Protein AF-A0A1A8CTE5-F1 (afdb_monomer)

pLDDT: mean 85.29, std 11.0, range [31.19, 93.25]

Solvent-accessible surface area (backbone atoms only — not comparable to full-atom values): 6010 Å² total; per-residue (Å²): 113,68,66,55,38,53,51,51,53,52,43,56,73,42,37,88,81,36,99,42,70,68,58,37,30,57,76,71,72,45,57,66,66,59,49,52,58,40,39,36,45,35,51,36,46,68,68,37,47,68,63,38,51,52,52,60,70,71,49,63,90,87,66,50,71,61,60,52,13,48,52,38,40,50,53,37,70,74,30,64,68,58,38,52,49,44,54,51,32,27,74,74,62,78,36,73,87,73,72,73,70,78,82,125

Radius of gyration: 13.29 Å; Cα contacts (8 Å, |Δi|>4): 82; chains: 1; bounding box: 35×30×33 Å

Sequence (104 aa):
PSEIVQRYKSLLKTFPKMKTLSKAFQKHGIDRNTVVSTASVAELAIAAPLVYQELISNKPSGETVLHFAKRCEEEIQSNDEVKNKIESMKADGTLLPIRRGKSV

Secondary structure (DSSP, 8-state):
-HHHHHHHHHHHHHGGGSSSHHHHHHHTT--HHHHHHHHHHHHHHHH-HHHHHHHHHTPPTT--HHHHHHHHHHHHHH-HHHHHHHHHHHHTTSS---------

Organism: Nothobranchius kadleci (NCBI:txid1051664)

Structure (mmCIF, N/CA/C/O backbone):
data_AF-A0A1A8CTE5-F1
#
_entry.id   AF-A0A1A8CTE5-F1
#
loop_
_atom_site.group_PDB
_atom_site.id
_atom_site.type_symbol
_atom_site.label_atom_id
_atom_site.label_alt_id
_atom_site.label_comp_id
_atom_site.label_asym_id
_atom_site.label_entity_id
_atom_site.label_seq_id
_atom_site.pdbx_PDB_ins_code
_atom_site.Cartn_x
_atom_site.Cartn_y
_atom_site.Cartn_z
_atom_site.occupancy
_atom_site.B_iso_or_equiv
_atom_site.auth_seq_id
_atom_site.auth_comp_id
_atom_site.auth_asym_id
_atom_site.auth_atom_id
_atom_site.pdbx_PDB_model_num
ATOM 1 N N . PRO A 1 1 ? -11.820 -2.525 -1.827 1.00 76.56 1 PRO A N 1
ATOM 2 C CA . PRO A 1 1 ? -10.437 -2.485 -1.272 1.00 76.56 1 PRO A CA 1
ATOM 3 C C . PRO A 1 1 ? -9.572 -3.685 -1.682 1.00 76.56 1 PRO A C 1
ATOM 5 O O . PRO A 1 1 ? -8.427 -3.489 -2.067 1.00 76.56 1 PRO A O 1
ATOM 8 N N . SER A 1 2 ? -10.121 -4.904 -1.657 1.00 81.62 2 SER A N 1
ATOM 9 C CA . SER A 1 2 ? -9.442 -6.142 -2.082 1.00 81.62 2 SER A CA 1
ATOM 10 C C . SER A 1 2 ? -8.897 -6.091 -3.517 1.00 81.62 2 SER A C 1
ATOM 12 O O . SER A 1 2 ? -7.742 -6.448 -3.748 1.00 81.62 2 SER A O 1
ATOM 14 N N . GLU A 1 3 ? -9.673 -5.566 -4.469 1.00 85.50 3 GLU A N 1
ATOM 15 C CA . GLU A 1 3 ? -9.230 -5.419 -5.864 1.00 85.50 3 GLU A CA 1
ATOM 16 C C . GLU A 1 3 ? -7.980 -4.534 -6.015 1.00 85.50 3 GLU A C 1
ATOM 18 O O . GLU A 1 3 ? -7.147 -4.773 -6.886 1.00 85.50 3 GLU A O 1
ATOM 23 N N . ILE A 1 4 ? -7.819 -3.517 -5.163 1.00 85.81 4 ILE A N 1
ATOM 24 C CA . ILE A 1 4 ? -6.654 -2.616 -5.178 1.00 85.81 4 ILE A CA 1
ATOM 25 C C . ILE A 1 4 ? -5.401 -3.406 -4.819 1.00 85.81 4 ILE A C 1
ATOM 27 O O . ILE A 1 4 ? -4.397 -3.334 -5.523 1.00 85.81 4 ILE A O 1
ATOM 31 N N . VAL A 1 5 ? -5.484 -4.217 -3.762 1.00 86.94 5 VAL A N 1
ATOM 32 C CA . VAL A 1 5 ? -4.387 -5.081 -3.317 1.00 86.94 5 VAL A CA 1
ATOM 33 C C . VAL A 1 5 ? -4.028 -6.091 -4.411 1.00 86.94 5 VAL A C 1
ATOM 35 O O . VAL A 1 5 ? -2.849 -6.309 -4.688 1.00 86.94 5 VAL A O 1
ATOM 38 N N . GLN A 1 6 ? -5.020 -6.677 -5.088 1.00 87.81 6 GLN A N 1
ATOM 39 C CA . GLN A 1 6 ? -4.785 -7.603 -6.204 1.00 87.81 6 GLN A CA 1
ATOM 40 C C . GLN A 1 6 ? -4.107 -6.925 -7.403 1.00 87.81 6 GLN A C 1
ATOM 42 O O . GLN A 1 6 ? -3.134 -7.463 -7.945 1.00 87.81 6 GLN A O 1
ATOM 47 N N . ARG A 1 7 ? -4.574 -5.734 -7.802 1.00 86.88 7 ARG A N 1
ATOM 48 C CA . ARG A 1 7 ? -3.962 -4.944 -8.883 1.00 86.88 7 ARG A CA 1
ATOM 49 C C . ARG A 1 7 ? -2.529 -4.542 -8.530 1.00 86.88 7 ARG A C 1
ATOM 51 O O . ARG A 1 7 ? -1.627 -4.736 -9.341 1.00 86.88 7 ARG A O 1
ATOM 58 N N . TYR A 1 8 ? -2.292 -4.085 -7.301 1.00 88.19 8 TYR A N 1
ATOM 59 C CA . TYR A 1 8 ? -0.959 -3.724 -6.811 1.00 88.19 8 TYR A CA 1
ATOM 60 C C . TYR A 1 8 ? 0.002 -4.922 -6.815 1.00 88.19 8 TYR A C 1
ATOM 62 O O . TYR A 1 8 ? 1.115 -4.825 -7.327 1.00 88.19 8 TYR A O 1
ATOM 70 N N . LYS A 1 9 ? -0.439 -6.097 -6.346 1.00 87.50 9 LYS A N 1
ATOM 71 C CA . LYS A 1 9 ? 0.353 -7.342 -6.410 1.00 87.50 9 LYS A CA 1
ATOM 72 C C . LYS A 1 9 ? 0.656 -7.779 -7.848 1.00 87.50 9 LYS A C 1
ATOM 74 O O . LYS A 1 9 ? 1.738 -8.295 -8.124 1.00 87.50 9 LYS A O 1
ATOM 79 N N . SER A 1 10 ? -0.270 -7.565 -8.779 1.00 88.50 10 SER A N 1
ATOM 80 C CA . SER A 1 10 ? -0.055 -7.868 -10.203 1.00 88.50 10 SER A CA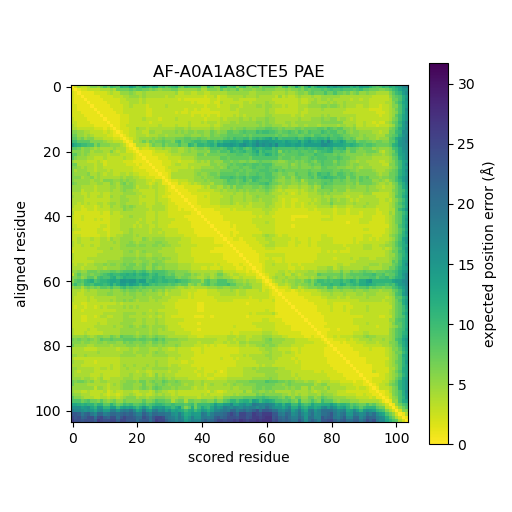 1
ATOM 81 C C . SER A 1 10 ? 0.970 -6.923 -10.837 1.00 88.50 10 SER A C 1
ATOM 83 O O . SER A 1 10 ? 1.840 -7.363 -11.599 1.00 88.50 10 SER A O 1
ATOM 85 N N . LEU A 1 11 ? 0.927 -5.641 -10.463 1.00 86.94 11 LEU A N 1
ATOM 86 C CA . LEU A 1 11 ? 1.941 -4.655 -10.825 1.00 86.94 11 LEU A CA 1
ATOM 87 C C . LEU A 1 11 ? 3.310 -5.030 -10.257 1.00 86.94 11 LEU A C 1
ATOM 89 O O . LEU A 1 11 ? 4.266 -5.044 -11.022 1.00 86.94 11 LEU A O 1
ATOM 93 N N . LEU A 1 12 ? 3.397 -5.429 -8.984 1.00 87.44 12 LEU A N 1
ATOM 94 C CA . LEU A 1 12 ? 4.637 -5.916 -8.363 1.00 87.44 12 LEU A CA 1
ATOM 95 C C . LEU A 1 12 ? 5.265 -7.077 -9.135 1.00 87.44 12 LEU A C 1
ATOM 97 O O . LEU A 1 12 ? 6.454 -7.052 -9.421 1.00 87.44 12 LEU A O 1
ATOM 101 N N . LYS A 1 13 ? 4.471 -8.067 -9.556 1.00 86.44 13 LYS A N 1
ATOM 102 C CA . LYS A 1 13 ? 4.972 -9.203 -10.355 1.00 86.44 13 LYS A CA 1
ATOM 103 C C . LYS A 1 13 ? 5.475 -8.797 -11.741 1.00 86.44 13 LYS A C 1
ATOM 105 O O . LYS A 1 13 ? 6.297 -9.491 -12.339 1.00 86.44 13 LYS A O 1
ATOM 110 N N . THR A 1 14 ? 4.937 -7.709 -12.284 1.00 84.69 14 THR A N 1
ATOM 111 C CA . THR A 1 14 ? 5.259 -7.248 -13.637 1.00 84.69 14 THR A CA 1
ATOM 112 C C . THR A 1 14 ? 6.389 -6.226 -13.624 1.00 84.69 14 THR A C 1
ATOM 114 O O . THR A 1 14 ? 7.163 -6.187 -14.570 1.00 84.69 14 THR A O 1
ATOM 117 N N . PHE A 1 15 ? 6.513 -5.434 -12.559 1.00 82.06 15 PHE A N 1
ATOM 118 C CA . PHE A 1 15 ? 7.449 -4.323 -12.436 1.00 82.06 15 PHE A CA 1
ATOM 119 C C . PHE A 1 15 ? 8.913 -4.716 -12.701 1.00 82.06 15 PHE A C 1
ATOM 121 O O . PHE A 1 15 ? 9.512 -4.056 -13.546 1.00 82.06 15 PHE A O 1
ATOM 128 N N . PRO A 1 16 ? 9.463 -5.824 -12.158 1.00 80.06 16 PRO A N 1
ATOM 129 C CA . PRO A 1 16 ? 10.829 -6.262 -12.469 1.00 80.06 16 PRO A CA 1
ATOM 130 C C . PRO A 1 16 ? 11.077 -6.541 -13.958 1.00 80.06 16 PRO A C 1
ATOM 132 O O . PRO A 1 16 ? 12.207 -6.489 -14.428 1.00 80.06 16 PRO A O 1
ATOM 135 N N . LYS A 1 17 ? 10.018 -6.844 -14.722 1.00 82.38 17 LYS A N 1
ATOM 136 C CA . LYS A 1 17 ? 10.084 -7.119 -16.166 1.00 82.38 17 LYS A CA 1
ATOM 137 C C . LYS A 1 17 ? 9.932 -5.853 -17.015 1.00 82.38 17 LYS A C 1
ATOM 139 O O . LYS A 1 17 ? 10.027 -5.923 -18.238 1.00 82.38 17 LYS A O 1
ATOM 144 N N . MET A 1 18 ? 9.654 -4.705 -16.396 1.00 79.44 18 MET A N 1
ATOM 145 C CA . MET A 1 18 ? 9.390 -3.440 -17.076 1.00 79.44 18 MET A CA 1
ATOM 146 C C . MET A 1 18 ? 10.474 -2.422 -16.724 1.00 79.44 18 MET A C 1
ATOM 148 O O . MET A 1 18 ? 10.868 -2.282 -15.576 1.00 79.44 18 MET A O 1
ATOM 152 N N . LYS A 1 19 ? 10.919 -1.637 -17.712 1.00 76.06 19 LYS A N 1
ATOM 153 C CA . LYS A 1 19 ? 11.953 -0.607 -17.495 1.00 76.06 19 LYS A CA 1
ATOM 154 C C . LYS A 1 19 ? 11.497 0.548 -16.588 1.00 76.06 19 LYS A C 1
ATOM 156 O O . LYS A 1 19 ? 12.337 1.247 -16.040 1.00 76.06 19 LYS A O 1
ATOM 161 N N . THR A 1 20 ? 10.187 0.799 -16.480 1.00 80.81 20 THR A N 1
ATOM 162 C CA . THR A 1 20 ? 9.621 1.900 -15.682 1.00 80.81 20 THR A CA 1
ATOM 163 C C . THR A 1 20 ? 8.262 1.528 -15.083 1.00 80.81 20 THR A C 1
ATOM 165 O O . THR A 1 20 ? 7.500 0.759 -15.679 1.00 80.81 20 THR A O 1
ATOM 168 N N . LEU A 1 21 ? 7.918 2.144 -13.942 1.00 80.25 21 LEU A N 1
ATOM 169 C CA . LEU A 1 21 ? 6.590 2.040 -13.316 1.00 80.25 21 LEU A CA 1
ATOM 170 C C . LEU A 1 21 ? 5.473 2.463 -14.280 1.00 80.25 21 LEU A C 1
ATOM 172 O O . LEU A 1 21 ? 4.477 1.761 -14.408 1.00 80.25 21 LEU A O 1
ATOM 176 N N . SER A 1 22 ? 5.667 3.552 -15.033 1.00 78.56 22 SER A N 1
ATOM 177 C CA . SER A 1 22 ? 4.677 4.041 -16.004 1.00 78.56 22 SER A CA 1
ATOM 178 C C . SER A 1 22 ? 4.338 3.009 -17.081 1.00 78.56 22 SER A C 1
ATOM 180 O O . SER A 1 22 ? 3.172 2.857 -17.437 1.00 78.56 22 SER A O 1
ATOM 182 N N . LYS A 1 23 ? 5.330 2.252 -17.572 1.00 82.94 23 LYS A N 1
ATOM 183 C CA . LYS A 1 23 ? 5.081 1.169 -18.533 1.00 82.94 23 LYS A CA 1
ATOM 184 C C . LYS A 1 23 ? 4.344 -0.006 -17.892 1.00 82.94 23 LYS A C 1
ATOM 186 O O . LYS A 1 23 ? 3.511 -0.623 -18.551 1.00 82.94 23 LYS A O 1
ATOM 191 N N . ALA A 1 24 ? 4.631 -0.315 -16.626 1.00 84.88 24 ALA A N 1
ATOM 192 C CA . ALA A 1 24 ? 3.872 -1.318 -15.887 1.00 84.88 24 ALA A CA 1
ATOM 193 C C . ALA A 1 24 ? 2.403 -0.884 -15.733 1.00 84.88 24 ALA A C 1
ATOM 195 O O . ALA A 1 24 ? 1.514 -1.672 -16.031 1.00 84.88 24 ALA A O 1
ATOM 196 N N . PHE A 1 25 ? 2.139 0.376 -15.376 1.00 83.75 25 PHE A N 1
ATOM 197 C CA . PHE A 1 25 ? 0.777 0.911 -15.266 1.00 83.75 25 PHE A CA 1
ATOM 198 C C . PHE A 1 25 ? 0.014 0.850 -16.595 1.00 83.75 25 PHE A C 1
ATOM 200 O O . PHE A 1 25 ? -1.083 0.297 -16.634 1.00 83.75 25 PHE A O 1
ATOM 207 N N . GLN A 1 26 ? 0.626 1.308 -17.696 1.00 83.75 26 GLN A N 1
ATOM 208 C CA . GLN A 1 26 ? 0.026 1.237 -19.036 1.00 83.75 26 GLN A CA 1
ATOM 209 C C . GLN A 1 26 ? -0.310 -0.198 -19.454 1.00 83.75 26 GLN A C 1
ATOM 211 O O . GLN A 1 26 ? -1.395 -0.443 -19.970 1.00 83.75 26 GLN A O 1
ATOM 216 N N . LYS A 1 27 ? 0.583 -1.163 -19.189 1.00 84.75 27 LYS A N 1
ATOM 217 C CA . LYS A 1 27 ? 0.354 -2.578 -19.521 1.00 84.75 27 LYS A CA 1
ATOM 218 C C . LYS A 1 27 ? -0.870 -3.165 -18.814 1.00 84.75 27 LYS A C 1
ATOM 220 O O . LYS A 1 27 ? -1.522 -4.043 -19.365 1.00 84.75 27 LYS A O 1
ATOM 225 N N . HIS A 1 28 ? -1.160 -2.698 -17.603 1.00 82.31 28 HIS A N 1
ATOM 226 C CA . HIS A 1 28 ? -2.325 -3.127 -16.828 1.00 82.31 28 HIS A CA 1
ATOM 227 C C . HIS A 1 28 ? -3.553 -2.225 -17.038 1.00 82.31 28 HIS A C 1
ATOM 229 O O . HIS A 1 28 ? -4.589 -2.476 -16.430 1.00 82.31 28 HIS A O 1
ATOM 235 N N . GLY A 1 29 ? -3.454 -1.184 -17.876 1.00 83.50 29 GLY A N 1
ATOM 236 C CA . GLY A 1 29 ? -4.530 -0.216 -18.105 1.00 83.50 29 GLY A CA 1
ATOM 237 C C . GLY A 1 29 ? -4.894 0.601 -16.861 1.00 83.50 29 GLY A C 1
ATOM 238 O O . GLY A 1 29 ? -6.036 1.028 -16.725 1.00 83.50 29 GLY A O 1
ATOM 239 N N . ILE A 1 30 ? -3.954 0.778 -15.926 1.00 84.12 30 ILE A N 1
ATOM 240 C CA . ILE A 1 30 ? -4.204 1.456 -14.650 1.00 84.12 30 ILE A CA 1
ATOM 241 C C . ILE A 1 30 ? -3.663 2.881 -14.721 1.00 84.12 30 ILE A C 1
ATOM 243 O O . ILE A 1 30 ? -2.518 3.107 -15.111 1.00 84.12 30 ILE A O 1
ATOM 247 N N . ASP A 1 31 ? -4.475 3.844 -14.298 1.00 84.81 31 ASP A N 1
ATOM 248 C CA . ASP A 1 31 ? -4.045 5.228 -14.153 1.00 84.81 31 ASP A CA 1
ATOM 249 C C . ASP A 1 31 ? -3.053 5.399 -12.982 1.00 84.81 31 ASP A C 1
ATOM 251 O O . ASP A 1 31 ? -3.232 4.857 -11.885 1.00 84.81 31 ASP A O 1
ATOM 255 N N . ARG A 1 32 ? -1.995 6.190 -13.203 1.00 82.50 32 ARG A N 1
ATOM 256 C CA . ARG A 1 32 ? -0.941 6.419 -12.203 1.00 82.50 32 ARG A CA 1
ATOM 257 C C . ARG A 1 32 ? -1.498 7.077 -10.944 1.00 82.50 32 ARG A C 1
ATOM 259 O O . ARG A 1 32 ? -1.114 6.671 -9.849 1.00 82.50 32 ARG A O 1
ATOM 266 N N . ASN A 1 33 ? -2.378 8.070 -11.080 1.00 84.94 33 ASN A N 1
ATOM 267 C CA . ASN A 1 33 ? -2.936 8.781 -9.927 1.00 84.94 33 ASN A CA 1
ATOM 268 C C . ASN A 1 33 ? -3.804 7.854 -9.077 1.00 84.94 33 ASN A C 1
ATOM 270 O O . ASN A 1 33 ? -3.785 7.951 -7.851 1.00 84.94 33 ASN A O 1
ATOM 274 N N . THR A 1 34 ? -4.489 6.907 -9.715 1.00 84.44 34 THR A N 1
ATOM 275 C CA . THR A 1 34 ? -5.251 5.852 -9.046 1.00 84.44 34 THR A CA 1
ATOM 276 C C . THR A 1 34 ? -4.338 4.942 -8.229 1.00 84.44 34 THR A C 1
ATOM 278 O O . THR A 1 34 ? -4.615 4.713 -7.051 1.00 84.44 34 THR A O 1
ATOM 281 N N . VAL A 1 35 ? -3.217 4.470 -8.795 1.00 84.88 35 VAL A N 1
ATOM 282 C CA . VAL A 1 35 ? -2.243 3.658 -8.037 1.00 84.88 35 VAL A CA 1
ATOM 283 C C . VAL A 1 35 ? -1.660 4.458 -6.880 1.00 84.88 35 VAL A C 1
ATOM 285 O O . VAL A 1 35 ? -1.647 3.973 -5.759 1.00 84.88 35 VAL A O 1
ATOM 288 N N . VAL A 1 36 ? -1.219 5.691 -7.126 1.00 86.31 36 VAL A N 1
ATOM 289 C CA . VAL A 1 36 ? -0.615 6.555 -6.100 1.00 86.31 36 VAL A CA 1
ATOM 290 C C . VAL A 1 36 ? -1.601 6.843 -4.965 1.00 86.31 36 VAL A C 1
ATOM 292 O O . VAL A 1 36 ? -1.236 6.748 -3.799 1.00 86.31 36 VAL A O 1
ATOM 295 N N . SER A 1 37 ? -2.861 7.141 -5.286 1.00 85.88 37 SER A N 1
ATOM 296 C CA . SER A 1 37 ? -3.887 7.485 -4.291 1.00 85.88 37 SER A CA 1
ATOM 297 C C . SER A 1 37 ? -4.400 6.293 -3.494 1.00 85.88 37 SER A C 1
ATOM 299 O O . SER A 1 37 ? -5.055 6.489 -2.476 1.00 85.88 37 SER A O 1
ATOM 301 N N . THR A 1 38 ? -4.140 5.071 -3.959 1.00 89.44 38 THR A N 1
ATOM 302 C CA . THR A 1 38 ? -4.592 3.836 -3.307 1.00 89.44 38 THR A CA 1
ATOM 303 C C . THR A 1 38 ? -3.436 2.934 -2.869 1.00 89.44 38 THR A C 1
ATOM 305 O O . THR A 1 38 ? -3.679 1.859 -2.325 1.00 89.44 38 THR A O 1
ATOM 308 N N . ALA A 1 39 ? -2.184 3.372 -3.049 1.00 89.88 39 ALA A N 1
ATOM 309 C 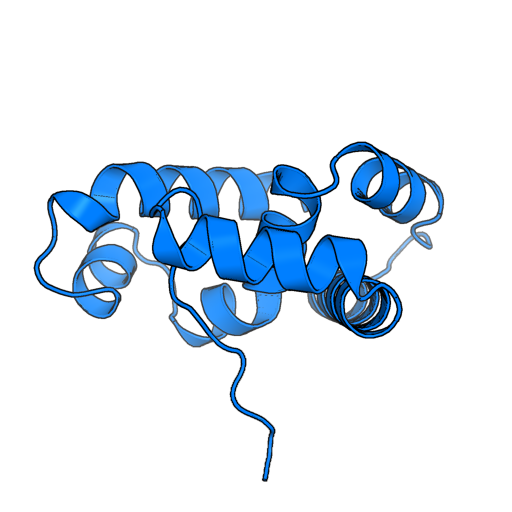CA . ALA A 1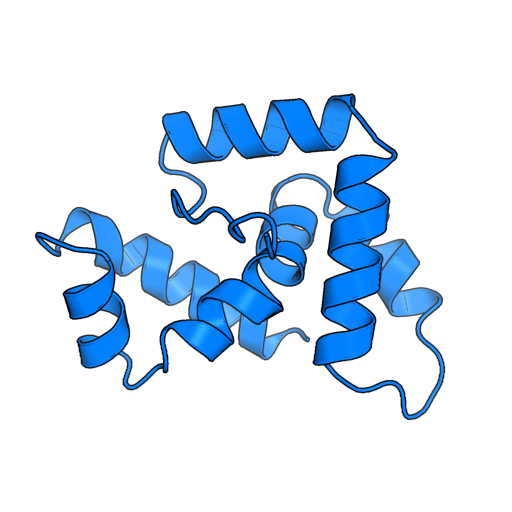 39 ? -0.987 2.611 -2.698 1.00 89.88 39 ALA A CA 1
ATOM 310 C C . ALA A 1 39 ? -0.946 2.281 -1.203 1.00 89.88 39 ALA A C 1
ATOM 312 O O . ALA A 1 39 ? -0.696 1.130 -0.862 1.00 89.88 39 ALA A O 1
ATOM 313 N N . SER A 1 40 ? -1.298 3.237 -0.338 1.00 91.31 40 SER A N 1
ATOM 314 C CA . SER A 1 40 ? -1.345 3.066 1.122 1.00 91.31 40 SER A CA 1
ATOM 315 C C . SER A 1 40 ? -2.190 1.864 1.558 1.00 91.31 40 SER A C 1
ATOM 317 O O . SER A 1 40 ? -1.815 1.141 2.474 1.00 91.31 40 SER A O 1
ATOM 319 N N . VAL A 1 41 ? -3.294 1.584 0.853 1.00 92.75 41 VAL A N 1
ATOM 320 C CA . VAL A 1 41 ? -4.151 0.411 1.095 1.00 92.75 41 VAL A CA 1
ATOM 321 C C . VAL A 1 41 ? -3.371 -0.885 0.888 1.00 92.75 41 VAL A C 1
ATOM 323 O O . VAL A 1 41 ? -3.473 -1.808 1.691 1.00 92.75 41 VAL A O 1
ATOM 326 N N . ALA A 1 42 ? -2.621 -0.977 -0.210 1.00 92.19 42 ALA A N 1
ATOM 327 C CA . ALA A 1 42 ? -1.858 -2.172 -0.547 1.00 92.19 42 ALA A CA 1
ATOM 328 C C . ALA A 1 42 ? -0.587 -2.301 0.299 1.00 92.19 42 ALA A C 1
ATOM 330 O O . ALA A 1 42 ? -0.262 -3.404 0.729 1.00 92.19 42 ALA A O 1
ATOM 331 N N . GLU A 1 43 ? 0.099 -1.189 0.556 1.00 92.19 43 GLU A N 1
ATOM 332 C CA . GLU A 1 43 ? 1.284 -1.127 1.411 1.00 92.19 43 GLU A CA 1
ATOM 333 C C . GLU A 1 43 ? 0.946 -1.592 2.827 1.00 92.19 43 GLU A C 1
ATOM 335 O O . GLU A 1 43 ? 1.601 -2.501 3.332 1.00 92.19 43 GLU A O 1
ATOM 340 N N . LEU A 1 44 ? -0.135 -1.075 3.420 1.00 92.69 44 LEU A N 1
ATOM 341 C CA . LEU A 1 44 ? -0.580 -1.493 4.746 1.00 92.69 44 LEU A CA 1
ATOM 342 C C . LEU A 1 44 ? -1.038 -2.956 4.761 1.00 92.69 44 LEU A C 1
ATOM 344 O O . LEU A 1 44 ? -0.634 -3.713 5.638 1.00 92.69 44 LEU A O 1
ATOM 348 N N . ALA A 1 45 ? -1.804 -3.391 3.755 1.00 92.94 45 ALA A N 1
ATOM 349 C CA . ALA A 1 45 ? -2.245 -4.784 3.645 1.00 92.94 45 ALA A CA 1
ATOM 350 C C . ALA A 1 45 ? -1.086 -5.792 3.544 1.00 92.94 45 ALA A C 1
ATOM 352 O O . ALA A 1 45 ? -1.252 -6.957 3.903 1.00 92.94 45 ALA A O 1
ATOM 353 N N . ILE A 1 46 ? 0.065 -5.373 3.013 1.00 91.50 46 ILE A N 1
ATOM 354 C CA . ILE A 1 46 ? 1.250 -6.219 2.839 1.00 91.50 46 ILE A CA 1
ATOM 355 C C . ILE A 1 46 ? 2.183 -6.114 4.055 1.00 91.50 46 ILE A C 1
ATOM 357 O O . ILE A 1 46 ? 2.650 -7.138 4.550 1.00 91.50 46 ILE A O 1
ATOM 361 N N . ALA A 1 47 ? 2.453 -4.902 4.543 1.00 91.94 47 ALA A N 1
ATOM 362 C CA . ALA A 1 47 ? 3.394 -4.667 5.635 1.00 91.94 47 ALA A CA 1
ATOM 363 C C . ALA A 1 47 ? 2.796 -4.981 7.015 1.00 91.94 47 ALA A C 1
ATOM 365 O O . ALA A 1 47 ? 3.494 -5.521 7.876 1.00 91.94 47 ALA A O 1
ATOM 366 N N . ALA A 1 48 ? 1.512 -4.691 7.222 1.00 93.25 48 ALA A N 1
ATOM 367 C CA . ALA A 1 48 ? 0.809 -4.878 8.488 1.00 93.25 48 ALA A CA 1
ATOM 368 C C . ALA A 1 48 ? -0.615 -5.427 8.255 1.00 93.25 48 ALA A C 1
ATOM 370 O O . ALA A 1 48 ? -1.608 -4.720 8.447 1.00 93.25 48 ALA A O 1
ATOM 371 N N . PRO A 1 49 ? -0.744 -6.707 7.853 1.00 91.75 49 PRO A N 1
ATOM 372 C CA . PRO A 1 49 ? -2.036 -7.305 7.513 1.00 91.75 49 PRO A CA 1
ATOM 373 C C . PRO A 1 49 ? -3.041 -7.300 8.674 1.00 91.75 49 PRO A C 1
ATOM 375 O O . PRO A 1 49 ? -4.236 -7.173 8.425 1.00 91.75 49 PRO A O 1
ATOM 378 N N . LEU A 1 50 ? -2.572 -7.392 9.925 1.00 91.25 50 LEU A N 1
ATOM 379 C CA . LEU A 1 50 ? -3.430 -7.325 11.115 1.00 91.25 50 LEU A CA 1
ATOM 380 C C . LEU A 1 50 ? -4.074 -5.939 11.270 1.00 91.25 50 LEU A C 1
ATOM 382 O O . LEU A 1 50 ? -5.292 -5.837 11.375 1.00 91.25 50 LEU A O 1
ATOM 386 N N . VAL A 1 51 ? -3.268 -4.877 11.179 1.00 91.81 51 VAL A N 1
ATOM 387 C CA . VAL A 1 51 ? -3.736 -3.480 11.238 1.00 91.81 51 VAL A CA 1
ATOM 388 C C . VAL A 1 51 ? -4.704 -3.190 10.091 1.00 91.81 51 VAL A C 1
ATOM 390 O O . VAL A 1 51 ? -5.771 -2.609 10.277 1.00 91.81 51 VAL A O 1
ATOM 393 N N . TYR A 1 52 ? -4.379 -3.666 8.888 1.00 92.56 52 TYR A N 1
ATOM 394 C CA . TYR A 1 52 ? -5.267 -3.558 7.735 1.00 92.56 52 TYR A CA 1
ATOM 395 C C . TYR A 1 52 ? -6.624 -4.241 7.959 1.00 92.56 52 TYR A C 1
ATOM 397 O O . TYR A 1 52 ? -7.664 -3.694 7.588 1.00 92.56 52 TYR A O 1
ATOM 405 N N . GLN A 1 53 ? -6.625 -5.437 8.550 1.00 91.38 53 GLN A N 1
ATOM 406 C CA . GLN A 1 53 ? -7.847 -6.187 8.823 1.00 91.38 53 GLN A CA 1
ATOM 407 C C . GLN A 1 53 ? -8.721 -5.483 9.868 1.00 91.38 53 GLN A C 1
ATOM 409 O O . GLN A 1 53 ? -9.945 -5.439 9.710 1.00 91.38 53 GLN A O 1
ATOM 414 N N . GLU A 1 54 ? -8.108 -4.875 10.882 1.00 92.12 54 GLU A N 1
ATOM 415 C CA . GLU A 1 54 ? -8.803 -4.050 11.870 1.00 92.12 54 GLU A CA 1
ATOM 416 C C . GLU A 1 54 ? -9.427 -2.804 11.224 1.00 92.12 54 GLU A C 1
ATOM 418 O O . GLU A 1 54 ? -10.616 -2.539 11.410 1.00 92.12 54 GLU A O 1
ATOM 423 N N . LEU A 1 55 ? -8.684 -2.092 10.371 1.00 90.50 55 LEU A N 1
ATOM 424 C CA . LEU A 1 55 ? -9.199 -0.937 9.628 1.00 90.50 55 LEU A CA 1
ATOM 425 C C . LEU A 1 55 ? -10.356 -1.297 8.690 1.00 90.50 55 LEU A C 1
ATOM 427 O O . LEU A 1 55 ? -11.308 -0.525 8.574 1.00 90.50 55 LEU A O 1
ATOM 431 N N . ILE A 1 56 ? -10.295 -2.455 8.023 1.00 89.75 56 ILE A N 1
ATOM 432 C CA . ILE A 1 56 ? -11.408 -2.953 7.202 1.00 89.75 56 ILE A CA 1
ATOM 433 C C . ILE A 1 56 ? -12.628 -3.290 8.056 1.00 89.75 56 ILE A C 1
ATOM 435 O O . ILE A 1 56 ? -13.750 -3.007 7.639 1.00 89.75 56 ILE A O 1
ATOM 439 N N . SER A 1 57 ? -12.428 -3.894 9.225 1.00 89.56 57 SER A N 1
ATOM 440 C CA . SER A 1 57 ? -13.529 -4.276 10.116 1.00 89.56 57 SER A CA 1
ATOM 441 C C . SER A 1 57 ? -14.216 -3.042 10.707 1.00 89.56 57 SER A C 1
ATOM 443 O O . SER A 1 57 ? -15.438 -2.993 10.790 1.00 89.56 57 SER A O 1
ATOM 445 N N . ASN A 1 58 ? -13.439 -1.998 11.007 1.00 88.31 58 ASN A N 1
ATOM 446 C CA . ASN A 1 58 ? -13.907 -0.693 11.482 1.00 88.31 58 ASN A CA 1
ATOM 447 C C . ASN A 1 58 ? -14.240 0.284 10.339 1.00 88.31 58 ASN A C 1
ATOM 449 O O . ASN A 1 58 ? -14.219 1.509 10.513 1.00 88.31 58 ASN A O 1
ATOM 453 N N . LYS A 1 59 ? -14.489 -0.229 9.132 1.00 87.81 59 LYS A N 1
ATOM 454 C CA . LYS A 1 59 ? -14.816 0.596 7.975 1.00 87.81 59 LYS A CA 1
ATOM 455 C C . LYS A 1 59 ? -16.289 1.034 8.034 1.00 87.81 59 LYS A C 1
ATOM 457 O O . LYS A 1 59 ? -17.168 0.171 8.019 1.00 87.81 59 LYS A O 1
ATOM 462 N N . PRO A 1 60 ? -16.597 2.345 8.016 1.00 88.12 60 PRO A N 1
ATOM 463 C CA . PRO A 1 60 ? -17.973 2.818 7.940 1.00 88.12 60 PRO A CA 1
ATOM 464 C C . PRO A 1 60 ? -18.673 2.314 6.673 1.00 88.12 60 PRO A C 1
ATOM 466 O O . PRO A 1 60 ? -18.093 2.307 5.577 1.00 88.12 60 PRO A O 1
ATOM 469 N N . SER A 1 61 ? -19.946 1.935 6.803 1.00 83.75 61 SER A N 1
ATOM 470 C CA . SER A 1 61 ? -20.780 1.616 5.641 1.00 83.75 61 SER A CA 1
ATOM 471 C C . SER A 1 61 ? -20.884 2.831 4.717 1.00 83.75 61 SER A C 1
ATOM 473 O O . SER A 1 61 ? -21.157 3.940 5.165 1.00 83.75 61 SER A O 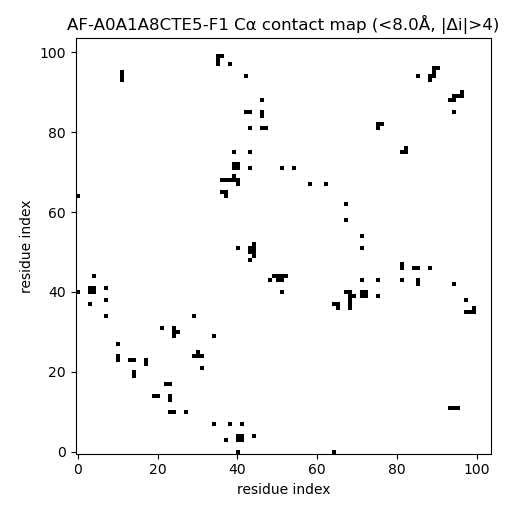1
ATOM 475 N N . GLY A 1 62 ? -20.636 2.625 3.422 1.00 83.75 62 GLY A N 1
ATOM 476 C CA . GLY A 1 62 ? -20.652 3.692 2.413 1.00 83.75 62 GLY A CA 1
ATOM 477 C C . GLY A 1 62 ? -19.344 4.482 2.259 1.00 83.75 62 GLY A C 1
ATOM 478 O O . GLY A 1 62 ? -19.257 5.326 1.371 1.00 83.75 62 GLY A O 1
ATOM 479 N N . GLU A 1 63 ? -18.297 4.206 3.048 1.00 88.19 63 GLU A N 1
ATOM 480 C CA . GLU A 1 63 ? -17.018 4.910 2.893 1.00 88.19 63 GLU A CA 1
ATOM 481 C C . GLU A 1 63 ? -16.360 4.590 1.534 1.00 88.19 63 GLU A C 1
ATOM 483 O O . GLU A 1 63 ? -16.154 3.428 1.145 1.00 88.19 63 GLU A O 1
ATOM 488 N N . THR A 1 64 ? -16.007 5.656 0.810 1.00 89.50 64 THR A N 1
ATOM 489 C CA . THR A 1 64 ? -15.328 5.581 -0.490 1.00 89.50 64 THR A CA 1
ATOM 490 C C . THR A 1 64 ? -13.927 4.979 -0.367 1.00 89.50 64 THR A C 1
ATOM 492 O O . THR A 1 64 ? -13.256 5.115 0.654 1.00 89.50 64 THR A O 1
ATOM 495 N N . VAL A 1 65 ? -13.428 4.397 -1.458 1.00 88.88 65 VAL A N 1
ATOM 496 C CA . VAL A 1 65 ? -12.060 3.859 -1.530 1.00 88.88 65 VAL A CA 1
ATOM 497 C C . VAL A 1 65 ? -10.987 4.900 -1.188 1.00 88.88 65 VAL A C 1
ATOM 499 O O . VAL A 1 65 ? -10.010 4.559 -0.530 1.00 88.88 65 VAL A O 1
ATOM 502 N N . LEU A 1 66 ? -11.158 6.153 -1.619 1.00 88.50 66 LEU A N 1
ATOM 503 C CA . LEU A 1 66 ? -10.172 7.212 -1.380 1.00 88.50 66 LEU A CA 1
ATOM 504 C C . LEU A 1 66 ? -10.090 7.607 0.097 1.00 88.50 66 LEU A C 1
ATOM 506 O O . LEU A 1 66 ? -8.990 7.771 0.616 1.00 88.50 66 LEU A O 1
ATOM 510 N N . HIS A 1 67 ? -11.232 7.707 0.783 1.00 90.69 67 HIS A N 1
ATOM 511 C CA . HIS A 1 67 ? -11.257 7.947 2.229 1.00 90.69 67 HIS A CA 1
ATOM 512 C C . HIS A 1 67 ? -10.598 6.799 2.996 1.00 90.69 67 HIS A C 1
ATOM 514 O O . HIS A 1 67 ? -9.747 7.044 3.848 1.00 90.69 67 HIS A O 1
ATOM 520 N N . PHE A 1 68 ? -10.894 5.554 2.616 1.00 91.25 68 PHE A N 1
ATOM 521 C CA . PHE A 1 68 ? -10.231 4.391 3.201 1.00 91.25 68 PHE A CA 1
ATOM 522 C C . PHE A 1 68 ? -8.707 4.423 2.989 1.00 91.25 68 PHE A C 1
ATOM 524 O O . PHE A 1 68 ? -7.938 4.157 3.910 1.00 91.25 68 PHE A O 1
ATOM 531 N N . ALA A 1 69 ? -8.253 4.791 1.787 1.00 91.62 69 ALA A N 1
ATOM 532 C CA . ALA A 1 69 ? -6.831 4.929 1.483 1.00 91.62 69 ALA A CA 1
ATOM 533 C C . ALA A 1 69 ? -6.155 6.033 2.304 1.00 91.62 69 ALA A C 1
ATOM 535 O O . ALA A 1 69 ? -5.013 5.859 2.728 1.00 91.62 69 ALA A O 1
ATOM 536 N N . LYS A 1 70 ? -6.859 7.139 2.565 1.00 91.06 70 LYS A N 1
ATOM 537 C CA . LYS A 1 70 ? -6.369 8.213 3.430 1.00 91.06 70 LYS A CA 1
ATOM 538 C C . LYS A 1 70 ? -6.215 7.747 4.880 1.00 91.06 70 LYS A C 1
ATOM 540 O O . LYS A 1 70 ? -5.167 7.977 5.461 1.00 91.06 70 LYS A O 1
ATOM 545 N N . ARG A 1 71 ? -7.180 6.998 5.421 1.00 91.50 71 ARG A N 1
ATOM 546 C CA . ARG A 1 71 ? -7.051 6.392 6.760 1.00 91.50 71 ARG A CA 1
ATOM 547 C C . ARG A 1 71 ? -5.885 5.412 6.849 1.00 91.50 71 ARG A C 1
ATOM 549 O O . ARG A 1 71 ? -5.143 5.436 7.819 1.00 91.50 71 ARG A O 1
ATOM 556 N N . CYS A 1 72 ? -5.688 4.580 5.822 1.00 92.19 72 CYS A N 1
ATOM 557 C CA . CYS A 1 72 ? -4.523 3.692 5.765 1.00 92.19 72 CYS A CA 1
ATOM 558 C C . CYS A 1 72 ? -3.211 4.489 5.754 1.00 92.19 72 CYS A C 1
ATOM 560 O O . CYS A 1 72 ? -2.236 4.075 6.364 1.00 92.19 72 CYS A O 1
ATOM 562 N N . GLU A 1 73 ? -3.171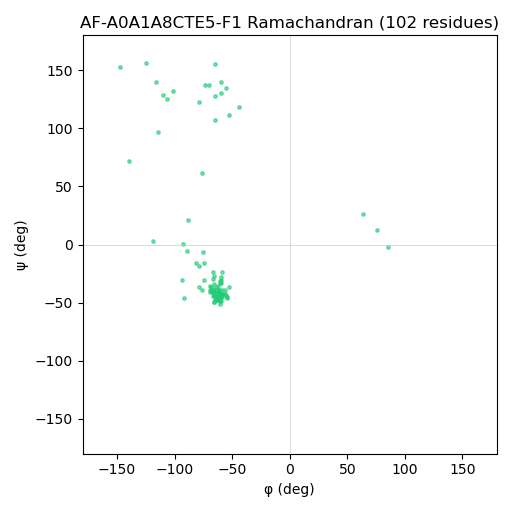 5.620 5.046 1.00 91.62 73 GLU A N 1
ATOM 563 C CA . GLU A 1 73 ? -2.006 6.508 5.019 1.00 91.62 73 GLU A CA 1
ATOM 564 C C . GLU A 1 73 ? -1.757 7.161 6.383 1.00 91.62 73 GLU A C 1
ATOM 566 O O . GLU A 1 73 ? -0.617 7.174 6.834 1.00 91.62 73 GLU A O 1
ATOM 571 N N . GLU A 1 74 ? -2.803 7.651 7.047 1.00 91.75 74 GLU A N 1
ATOM 572 C CA . GLU A 1 74 ? -2.728 8.214 8.399 1.00 91.75 74 GLU A CA 1
ATOM 573 C C . GLU A 1 74 ? -2.193 7.180 9.397 1.00 91.75 74 GLU A C 1
ATOM 575 O O . GLU A 1 74 ? -1.255 7.494 10.122 1.00 91.75 74 GLU A O 1
ATOM 580 N N . GLU A 1 75 ? -2.682 5.938 9.343 1.00 92.19 75 GLU A N 1
ATOM 581 C CA . GLU A 1 75 ? -2.205 4.831 10.184 1.00 92.19 75 GLU A CA 1
ATOM 582 C C . GLU A 1 75 ? -0.723 4.500 9.937 1.00 92.19 75 GLU A C 1
ATOM 584 O O . GLU A 1 75 ? 0.054 4.275 10.865 1.00 92.19 75 GLU A O 1
ATOM 589 N N . ILE A 1 76 ? -0.293 4.512 8.670 1.00 91.00 76 ILE A N 1
ATOM 590 C CA . ILE A 1 76 ? 1.125 4.349 8.321 1.00 91.00 76 ILE A CA 1
ATOM 591 C C . ILE A 1 76 ? 1.952 5.517 8.874 1.00 91.00 76 ILE A C 1
ATOM 593 O O . ILE A 1 76 ? 3.079 5.308 9.307 1.00 91.00 76 ILE A O 1
ATOM 597 N N . GLN A 1 77 ? 1.441 6.752 8.840 1.00 89.75 77 GLN A N 1
ATOM 598 C CA . GLN A 1 77 ? 2.179 7.910 9.352 1.00 89.75 77 GLN A CA 1
ATOM 599 C C . GLN A 1 77 ? 2.216 7.975 10.880 1.00 89.75 77 GLN A C 1
ATOM 601 O O . GLN A 1 77 ? 3.195 8.493 11.411 1.00 89.75 77 GLN A O 1
ATOM 606 N N . SER A 1 78 ? 1.194 7.474 11.577 1.00 90.56 78 SER A N 1
ATOM 607 C CA . SER A 1 78 ? 1.157 7.425 13.042 1.00 90.56 78 SER A CA 1
ATOM 608 C C . SER A 1 78 ? 1.977 6.279 13.630 1.00 90.56 78 SER A C 1
ATOM 610 O O . SER A 1 78 ? 2.316 6.327 14.810 1.00 90.56 78 SER A O 1
ATOM 612 N N . ASN A 1 79 ? 2.303 5.257 12.833 1.00 90.44 79 ASN A N 1
ATOM 613 C CA . ASN A 1 79 ? 3.060 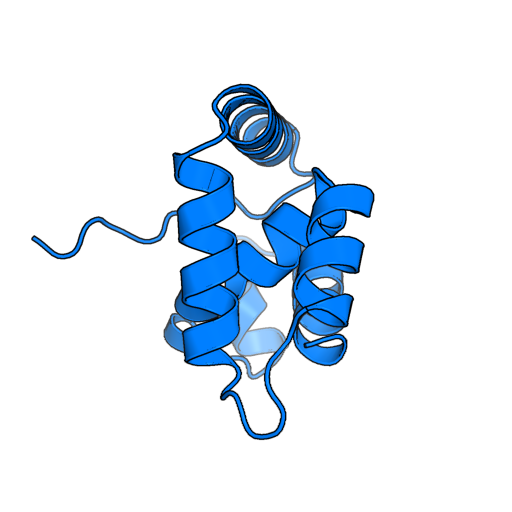4.093 13.272 1.00 90.44 79 ASN A CA 1
ATOM 614 C C . ASN A 1 79 ? 4.435 4.021 12.585 1.00 90.44 79 ASN A C 1
ATOM 616 O O . ASN A 1 79 ? 4.579 3.492 11.478 1.00 90.44 79 ASN A O 1
ATOM 620 N N . ASP A 1 80 ? 5.469 4.519 13.271 1.00 90.31 80 ASP A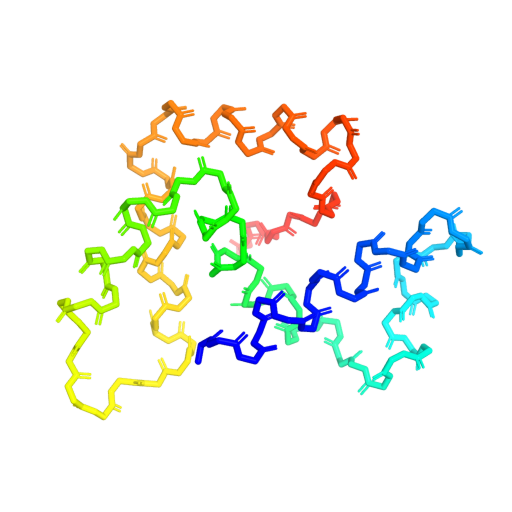 N 1
ATOM 621 C CA . ASP A 1 80 ? 6.844 4.527 12.758 1.00 90.31 80 ASP A CA 1
ATOM 622 C C . ASP A 1 80 ? 7.387 3.122 12.445 1.00 90.31 80 ASP A C 1
ATOM 624 O O . ASP A 1 80 ? 8.178 2.965 11.514 1.00 90.31 80 ASP A O 1
ATOM 628 N N . GLU A 1 81 ? 6.949 2.078 13.156 1.00 91.19 81 GLU A N 1
ATOM 629 C CA . GLU A 1 81 ? 7.357 0.697 12.867 1.00 91.19 81 GLU A CA 1
ATOM 630 C C . GLU A 1 81 ? 6.822 0.242 11.503 1.00 91.19 81 GLU A C 1
ATOM 632 O O . GLU A 1 81 ? 7.580 -0.234 10.651 1.00 91.19 81 GLU A O 1
ATOM 637 N N . VAL A 1 82 ? 5.525 0.450 11.259 1.00 90.88 82 VAL A N 1
ATOM 638 C CA . VAL A 1 82 ? 4.872 0.133 9.980 1.00 90.88 82 VAL A CA 1
ATOM 639 C C . VAL A 1 82 ? 5.492 0.950 8.849 1.00 90.88 82 VAL A C 1
ATOM 641 O O . VAL A 1 82 ? 5.779 0.410 7.778 1.00 90.88 82 VAL A O 1
ATOM 644 N N . LYS A 1 83 ? 5.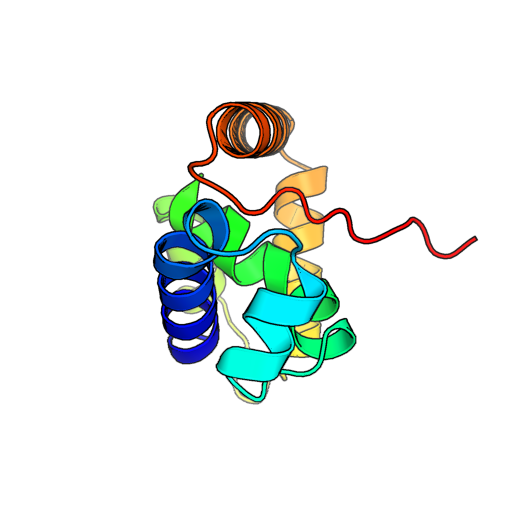751 2.236 9.091 1.00 91.44 83 LYS A N 1
ATOM 645 C CA . LYS A 1 83 ? 6.393 3.139 8.134 1.00 91.44 83 LYS A CA 1
ATOM 646 C C . LYS A 1 83 ? 7.788 2.670 7.740 1.00 91.44 83 LYS A C 1
ATOM 648 O O . LYS A 1 83 ? 8.072 2.543 6.548 1.00 91.44 83 LYS A O 1
ATOM 653 N N . ASN A 1 84 ? 8.638 2.374 8.721 1.00 91.62 84 ASN A N 1
ATOM 654 C CA . ASN A 1 84 ? 9.992 1.883 8.479 1.00 91.62 84 ASN A CA 1
ATOM 655 C C . ASN A 1 84 ? 9.961 0.550 7.731 1.00 91.62 84 ASN A C 1
ATOM 657 O O . ASN A 1 84 ? 10.686 0.377 6.753 1.00 91.62 84 ASN A O 1
ATOM 661 N N . LYS A 1 85 ? 9.052 -0.354 8.113 1.00 92.69 85 LYS A N 1
ATOM 662 C CA . LYS A 1 85 ? 8.847 -1.623 7.414 1.00 92.69 85 LYS A CA 1
ATOM 663 C C . LYS A 1 85 ? 8.451 -1.418 5.952 1.00 92.69 85 LYS A C 1
ATOM 665 O O . LYS A 1 85 ? 9.017 -2.069 5.080 1.00 92.69 85 LYS A O 1
ATOM 670 N N . ILE A 1 86 ? 7.523 -0.506 5.660 1.00 91.38 86 ILE A N 1
ATOM 671 C CA . ILE A 1 86 ? 7.121 -0.182 4.284 1.00 91.38 86 IL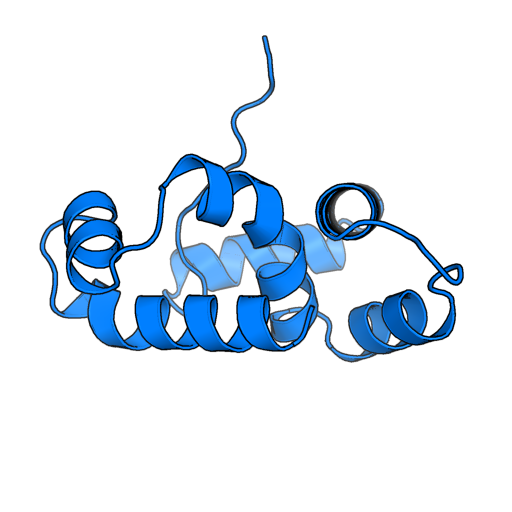E A CA 1
ATOM 672 C C . ILE A 1 86 ? 8.309 0.346 3.476 1.00 91.38 86 ILE A C 1
ATOM 674 O O . ILE A 1 86 ? 8.509 -0.092 2.344 1.00 91.38 86 ILE A O 1
ATOM 678 N N . GLU A 1 87 ? 9.116 1.248 4.035 1.00 89.88 87 GLU A N 1
ATOM 679 C CA . GLU A 1 87 ? 10.293 1.778 3.338 1.00 89.88 87 GLU A CA 1
ATOM 680 C C . GLU A 1 87 ? 11.350 0.690 3.083 1.00 89.88 87 GLU A C 1
ATOM 682 O O . GLU A 1 87 ? 11.867 0.606 1.967 1.00 89.88 87 GLU A O 1
ATOM 687 N N . SER A 1 88 ? 11.602 -0.210 4.041 1.00 91.00 88 SER A N 1
ATOM 688 C CA . SER A 1 88 ? 12.459 -1.386 3.825 1.00 91.00 88 SER A CA 1
ATOM 689 C C . SER A 1 88 ? 11.913 -2.297 2.724 1.00 91.00 88 SER A C 1
ATOM 691 O O . SER A 1 88 ? 12.645 -2.686 1.822 1.00 91.00 88 SER A O 1
ATOM 693 N N . MET A 1 89 ? 10.608 -2.578 2.715 1.00 91.06 89 MET A N 1
ATOM 694 C CA . MET A 1 89 ? 9.991 -3.418 1.682 1.00 91.06 89 MET A CA 1
ATOM 695 C C . MET A 1 89 ? 10.011 -2.766 0.290 1.00 91.06 89 MET A C 1
ATOM 697 O O . MET A 1 89 ? 10.078 -3.465 -0.723 1.00 91.06 89 MET A O 1
ATOM 701 N N . LYS A 1 90 ? 9.970 -1.429 0.208 1.00 89.19 90 LYS A N 1
ATOM 702 C CA . LYS A 1 90 ? 10.176 -0.695 -1.052 1.00 89.19 90 LYS A CA 1
ATOM 703 C C . LYS A 1 90 ? 11.612 -0.835 -1.553 1.00 89.19 90 LYS A C 1
ATOM 705 O O . LYS A 1 90 ? 11.803 -0.980 -2.759 1.00 89.19 90 LYS A O 1
ATOM 710 N N . ALA A 1 91 ? 12.594 -0.808 -0.652 1.00 87.00 91 ALA A N 1
ATOM 711 C CA . ALA A 1 91 ? 14.003 -1.011 -0.989 1.00 87.00 91 ALA A CA 1
ATOM 712 C C . ALA A 1 91 ? 14.283 -2.454 -1.445 1.00 87.00 91 ALA A C 1
ATOM 714 O O . ALA A 1 91 ? 14.955 -2.655 -2.455 1.00 87.00 91 ALA A O 1
ATOM 715 N N . ASP A 1 92 ? 13.678 -3.439 -0.779 1.00 87.00 92 ASP A N 1
ATOM 716 C CA . ASP A 1 92 ? 13.808 -4.867 -1.103 1.00 87.00 92 ASP A CA 1
ATOM 717 C C . ASP A 1 92 ? 13.002 -5.289 -2.348 1.00 87.00 92 ASP A C 1
ATOM 719 O O . ASP A 1 92 ? 13.080 -6.432 -2.799 1.00 87.00 92 ASP A O 1
ATOM 723 N N . GLY A 1 93 ? 12.188 -4.389 -2.911 1.00 83.38 93 GLY A N 1
ATOM 724 C CA . GLY A 1 93 ? 11.358 -4.660 -4.089 1.00 83.38 93 GLY A CA 1
ATOM 725 C C . GLY A 1 93 ? 10.114 -5.514 -3.812 1.00 83.38 93 GLY A C 1
ATOM 726 O O . GLY A 1 93 ? 9.456 -5.968 -4.751 1.00 83.38 93 GLY A O 1
ATOM 727 N N . THR A 1 94 ? 9.756 -5.719 -2.541 1.00 86.00 94 THR A N 1
ATOM 728 C CA . THR A 1 94 ? 8.487 -6.348 -2.130 1.00 86.00 94 THR A CA 1
ATOM 729 C C . THR A 1 94 ? 7.308 -5.370 -2.138 1.00 86.00 94 THR A C 1
ATOM 731 O O . THR A 1 94 ? 6.156 -5.807 -2.175 1.00 86.00 94 THR A O 1
ATOM 734 N N . LEU A 1 95 ? 7.576 -4.062 -2.181 1.00 89.50 95 LEU A N 1
ATOM 735 C CA . LEU A 1 95 ? 6.610 -2.996 -2.458 1.00 89.50 95 LEU A CA 1
ATOM 736 C C . LEU A 1 95 ? 7.072 -2.130 -3.637 1.00 89.50 95 LEU A C 1
ATOM 738 O O . LEU A 1 95 ? 8.254 -2.073 -3.969 1.00 89.50 95 LEU A O 1
ATOM 742 N N . LEU A 1 96 ? 6.125 -1.461 -4.302 1.00 86.00 96 LEU A N 1
ATOM 743 C CA . LEU A 1 96 ? 6.458 -0.563 -5.403 1.00 86.00 96 LEU A CA 1
ATOM 744 C C . LEU A 1 96 ? 7.090 0.700 -4.806 1.00 86.00 96 LEU A C 1
ATOM 746 O O . LEU A 1 96 ? 6.541 1.234 -3.839 1.00 86.00 96 LEU A O 1
ATOM 750 N N . PRO A 1 97 ? 8.175 1.236 -5.393 1.00 84.06 97 PRO A N 1
ATOM 751 C CA . PRO A 1 97 ? 8.821 2.459 -4.924 1.00 84.06 97 PRO A CA 1
ATOM 752 C C . PRO A 1 97 ? 7.995 3.691 -5.331 1.00 84.06 97 PRO A C 1
ATOM 754 O O . PRO A 1 97 ? 8.413 4.535 -6.122 1.00 84.06 97 PRO A O 1
ATOM 757 N N . ILE A 1 98 ? 6.763 3.762 -4.829 1.00 80.75 98 ILE A N 1
ATOM 758 C CA . ILE A 1 98 ? 5.813 4.840 -5.059 1.00 80.75 98 ILE A CA 1
ATOM 759 C C . ILE A 1 98 ? 5.741 5.631 -3.762 1.00 80.75 98 ILE A C 1
ATOM 761 O O . ILE A 1 98 ? 5.492 5.093 -2.684 1.00 80.75 98 ILE A O 1
ATOM 765 N N . ARG A 1 99 ? 5.988 6.932 -3.866 1.00 67.56 99 ARG A N 1
ATOM 766 C CA . ARG A 1 99 ? 5.725 7.876 -2.787 1.00 67.56 99 ARG A CA 1
ATOM 767 C C . ARG A 1 99 ? 4.550 8.730 -3.220 1.00 67.56 99 ARG A C 1
ATOM 769 O O . ARG A 1 99 ? 4.568 9.280 -4.324 1.00 67.56 99 ARG A O 1
ATOM 776 N N . ARG A 1 100 ? 3.531 8.837 -2.367 1.00 62.84 100 ARG A N 1
ATOM 777 C CA . ARG A 1 100 ? 2.582 9.941 -2.479 1.00 62.84 100 ARG A CA 1
ATOM 778 C C . ARG A 1 100 ? 3.410 11.187 -2.180 1.00 62.84 100 ARG A C 1
ATOM 780 O O . ARG A 1 100 ? 3.925 11.340 -1.076 1.00 62.84 100 ARG A O 1
ATOM 787 N N . GLY A 1 101 ? 3.700 11.980 -3.211 1.00 49.31 101 GLY A N 1
ATOM 788 C CA . GLY A 1 101 ? 4.386 13.249 -3.004 1.00 49.31 101 GLY A CA 1
ATOM 789 C C . GLY A 1 101 ? 3.565 14.055 -2.006 1.00 49.31 101 GLY A C 1
ATOM 790 O O . GLY A 1 101 ? 2.341 14.082 -2.135 1.00 49.31 101 GLY A O 1
ATOM 791 N N . LYS A 1 102 ? 4.221 14.669 -1.012 1.00 34.94 102 LYS A N 1
ATOM 792 C CA . LYS A 1 102 ? 3.616 15.767 -0.254 1.00 34.94 102 LYS A CA 1
ATOM 793 C C . LYS A 1 102 ? 2.955 16.678 -1.287 1.00 34.94 102 LYS A C 1
ATOM 795 O O . LYS A 1 102 ? 3.652 17.169 -2.175 1.00 34.94 102 LYS A O 1
ATOM 800 N N . SER A 1 103 ? 1.635 16.841 -1.216 1.00 31.19 103 SER A N 1
ATOM 801 C CA . SER A 1 103 ? 1.021 18.036 -1.778 1.00 31.19 103 SER A CA 1
ATOM 802 C C . SER A 1 103 ? 1.784 19.198 -1.153 1.00 31.19 103 SER A C 1
ATOM 804 O O . SER A 1 103 ? 1.801 19.322 0.073 1.00 31.19 103 SER A O 1
ATOM 806 N N . VAL A 1 104 ? 2.550 19.897 -1.990 1.00 32.19 104 VAL A N 1
ATOM 807 C CA . VAL A 1 104 ? 3.111 21.206 -1.656 1.00 32.19 104 VAL A CA 1
ATOM 808 C C . VAL A 1 104 ? 1.993 22.151 -1.251 1.00 32.19 104 VAL A C 1
ATOM 810 O O . VAL A 1 104 ? 0.885 22.015 -1.823 1.00 32.19 104 VAL A O 1
#

Foldseek 3Di:
DVVLLVLQVQLLVCVVVDPDSVVSCVVSVHDPVNNLLQQLLNLCCVLPVPVSVVLVVVDDPPDDSSNSSVVSVVVCVVDVVSVVSSVVCCVVSVGPVHDNPPPD

Nearest PDB structures (foldseek):
  4bhk-assembly1_B  TM=5.577E-01  e=1.616E+00  Physcomitrium patens
  4q2t-assembly1_A  TM=3.690E-01  e=9.237E+00  Homo sapiens

Mean predicted aligned error: 5.13 Å

InterPro domains:
  IPR031591 Coiled-coil domain-containing protein 106 [PF15794] (1-100)
  IPR031591 Coiled-coil domain-containing protein 106 [PTHR16477] (2-100)